Protein AF-A0A969X8Q9-F1 (afdb_monomer)

Secondary structure (DSSP, 8-state):
-HHHHHHHHHTTPPPPPPEEEE-HHHHHHHHHHHHHHH-SS--HHHHHHHHHHHHHHHHHHHHHTT--SEEEE-S-SSTHHHHTTTT-SB-----HHHHHHHHT--S-----TTSPPPHHHHHHHHTSHHHHHHHSTTSS-GGGGGGSHHHHHHHHIIIIIIIHHHHT---

Mean predicted aligned error: 3.23 Å

Radius of gyration: 17.65 Å; Cα contacts (8 Å, |Δi|>4): 195; chains: 1; bounding box: 44×39×43 Å

Structure (mmCIF, N/CA/C/O backbone):
data_AF-A0A969X8Q9-F1
#
_entry.id   AF-A0A969X8Q9-F1
#
loop_
_atom_site.group_PDB
_atom_site.id
_atom_site.type_symbol
_atom_site.label_atom_id
_atom_site.label_alt_id
_atom_site.label_comp_id
_atom_site.label_asym_id
_atom_site.label_entity_id
_atom_site.label_seq_id
_atom_site.pdbx_PDB_ins_code
_atom_site.Cartn_x
_atom_site.Cartn_y
_atom_site.Cartn_z
_atom_site.occupancy
_atom_site.B_iso_or_equiv
_atom_site.auth_seq_id
_atom_site.auth_comp_id
_atom_site.auth_asym_id
_atom_site.auth_atom_id
_atom_site.pdbx_PDB_model_num
ATOM 1 N N . LEU A 1 1 ? -9.694 -3.006 11.880 1.00 91.44 1 LEU A N 1
ATOM 2 C CA . LEU A 1 1 ? -10.554 -1.800 11.960 1.00 91.44 1 LEU A CA 1
ATOM 3 C C . LEU A 1 1 ? -12.035 -2.151 12.074 1.00 91.44 1 LEU A C 1
ATOM 5 O O . LEU A 1 1 ? -12.623 -1.758 13.071 1.00 91.44 1 LEU A O 1
ATOM 9 N N . GLN A 1 2 ? -12.601 -2.944 11.155 1.00 94.88 2 GLN A N 1
ATOM 10 C CA . GLN A 1 2 ? -14.027 -3.323 11.160 1.00 94.88 2 GLN A CA 1
ATOM 11 C C . GLN A 1 2 ? -14.535 -3.850 12.517 1.00 94.88 2 GLN A C 1
ATOM 13 O O . GLN A 1 2 ? -15.438 -3.265 13.103 1.00 94.88 2 GLN A O 1
ATOM 18 N N . ARG A 1 3 ? -13.843 -4.833 13.114 1.00 95.44 3 ARG A N 1
ATOM 19 C CA . ARG A 1 3 ? -14.163 -5.332 14.471 1.00 95.44 3 ARG A CA 1
ATOM 20 C C . ARG A 1 3 ? -14.220 -4.232 15.543 1.0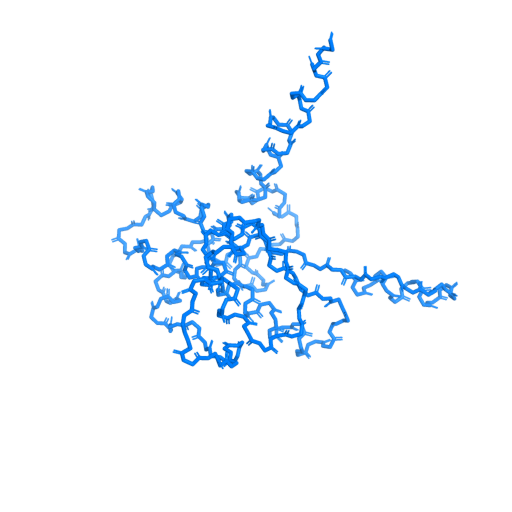0 95.44 3 ARG A C 1
ATOM 22 O O . ARG A 1 3 ? -14.980 -4.314 16.501 1.00 95.44 3 ARG A O 1
ATOM 29 N N . GLY A 1 4 ? -13.378 -3.207 15.410 1.00 96.12 4 GLY A N 1
ATOM 30 C CA . GLY A 1 4 ? -13.357 -2.061 16.320 1.00 96.12 4 GLY A CA 1
ATOM 31 C C . GLY A 1 4 ? -14.575 -1.153 16.144 1.00 96.12 4 GLY A C 1
ATOM 32 O O . GLY A 1 4 ? -15.128 -0.695 17.140 1.00 96.12 4 GLY A O 1
ATOM 33 N N . ILE A 1 5 ? -15.010 -0.946 14.897 1.00 96.75 5 ILE A N 1
ATOM 34 C CA . ILE A 1 5 ? -16.230 -0.203 14.544 1.00 96.75 5 ILE A CA 1
ATOM 35 C C . ILE A 1 5 ? -17.461 -0.920 15.111 1.00 96.75 5 ILE A C 1
ATOM 37 O O . ILE A 1 5 ? -18.276 -0.302 15.794 1.00 96.75 5 ILE A O 1
ATOM 41 N N . GLU A 1 6 ? -17.564 -2.229 14.892 1.00 97.31 6 GLU A N 1
ATOM 42 C CA . GLU A 1 6 ? -18.662 -3.064 15.395 1.00 97.31 6 GLU A CA 1
ATOM 43 C C . GLU A 1 6 ? -18.737 -3.043 16.921 1.00 97.31 6 GLU A C 1
ATOM 45 O O . GLU A 1 6 ? -19.806 -2.819 17.488 1.00 97.31 6 GLU A O 1
ATOM 50 N N . ARG A 1 7 ? -17.590 -3.182 17.597 1.00 97.81 7 ARG A N 1
ATOM 51 C CA . ARG A 1 7 ? -17.513 -3.090 19.059 1.00 97.81 7 ARG A CA 1
ATOM 52 C C . ARG A 1 7 ? -17.955 -1.722 19.580 1.00 97.81 7 ARG A C 1
ATOM 54 O O . ARG A 1 7 ? -18.646 -1.665 20.592 1.00 97.81 7 ARG A O 1
ATOM 61 N N . ALA A 1 8 ? -17.575 -0.631 18.912 1.00 97.88 8 ALA A N 1
ATOM 62 C CA . ALA A 1 8 ? -18.016 0.709 19.298 1.00 97.88 8 ALA A CA 1
ATOM 63 C C . ALA A 1 8 ? -19.544 0.846 19.182 1.00 97.88 8 ALA A C 1
ATOM 65 O O . ALA A 1 8 ? -20.187 1.273 20.139 1.00 97.88 8 ALA A O 1
ATOM 66 N N . ARG A 1 9 ? -20.139 0.385 18.072 1.00 97.31 9 ARG A N 1
ATOM 67 C CA . ARG A 1 9 ? -21.601 0.392 17.886 1.00 97.31 9 ARG A CA 1
ATOM 68 C C . ARG A 1 9 ? -22.334 -0.443 18.924 1.00 97.31 9 ARG A C 1
ATOM 70 O O . ARG A 1 9 ? -23.326 0.023 19.472 1.00 97.31 9 ARG A O 1
ATOM 77 N N . ALA A 1 10 ? -21.834 -1.644 19.213 1.00 98.25 10 ALA A N 1
ATOM 78 C CA . ALA A 1 10 ? -22.412 -2.520 20.228 1.00 98.25 10 ALA A CA 1
ATOM 79 C C . ALA A 1 10 ? -22.415 -1.871 21.624 1.00 98.25 10 ALA A C 1
ATOM 81 O O . ALA A 1 10 ? -23.309 -2.128 22.423 1.00 98.25 10 ALA A O 1
ATOM 82 N N . ALA A 1 11 ? -21.451 -0.989 21.898 1.00 98.19 11 ALA A N 1
ATOM 83 C CA . ALA A 1 11 ? -21.373 -0.206 23.128 1.00 98.19 11 ALA A CA 1
ATOM 84 C C . ALA A 1 11 ? -22.159 1.125 23.080 1.00 98.19 11 ALA A C 1
ATOM 86 O O . ALA A 1 11 ? -22.032 1.933 23.996 1.00 98.19 11 ALA A O 1
ATOM 87 N N . GLY A 1 12 ? -22.930 1.400 22.019 1.00 98.19 12 GLY A N 1
ATOM 88 C CA . GLY A 1 12 ? -23.644 2.673 21.842 1.00 98.19 12 GLY A CA 1
ATOM 89 C C . GLY A 1 12 ? -22.731 3.873 21.552 1.00 98.19 12 GLY A C 1
ATOM 90 O O . GLY A 1 12 ? -23.170 5.020 21.621 1.00 98.19 12 GLY A O 1
ATOM 91 N N . ILE A 1 13 ? -21.461 3.630 21.222 1.00 98.12 13 ILE A N 1
ATOM 92 C CA . ILE A 1 13 ? -20.471 4.661 20.910 1.00 98.12 13 ILE A CA 1
ATOM 93 C C . ILE A 1 13 ? -20.442 4.870 19.395 1.00 98.12 13 ILE A C 1
ATOM 95 O O . ILE A 1 13 ? -20.278 3.921 18.625 1.00 98.12 13 ILE A O 1
ATOM 99 N N . LYS A 1 14 ? -20.548 6.128 18.949 1.00 97.25 14 LYS A N 1
ATOM 100 C CA . LYS A 1 14 ? -20.353 6.479 17.537 1.00 97.25 14 LYS A CA 1
ATOM 101 C C . LYS A 1 14 ? -18.912 6.134 17.123 1.00 97.25 14 LYS A C 1
ATOM 103 O O . LYS A 1 14 ? -17.984 6.700 17.704 1.00 97.25 14 LYS A O 1
ATOM 108 N N . PRO A 1 15 ? -18.694 5.255 16.127 1.00 96.75 15 PRO A N 1
ATOM 109 C CA . PRO A 1 15 ? -17.348 4.942 15.662 1.00 96.75 15 PRO A CA 1
ATOM 110 C C . PRO A 1 15 ? -16.635 6.184 15.115 1.00 96.75 15 PRO A C 1
ATOM 112 O O . PRO A 1 15 ? -17.245 7.010 14.432 1.00 96.75 15 PRO A O 1
ATOM 115 N N . GLY A 1 16 ? -15.339 6.301 15.405 1.00 95.00 16 GLY A N 1
ATOM 116 C CA . GLY A 1 16 ? -14.475 7.305 14.786 1.00 95.00 16 GLY A CA 1
ATOM 117 C C . GLY A 1 16 ? -14.139 6.965 13.331 1.00 95.00 16 GLY A C 1
ATOM 118 O O . GLY A 1 16 ? -14.416 5.862 12.856 1.00 95.00 16 GLY A O 1
ATOM 119 N N . LEU A 1 17 ? -13.500 7.909 12.633 1.00 95.50 17 LEU A N 1
ATOM 120 C CA . LEU A 1 17 ? -12.965 7.672 11.293 1.00 95.50 17 LEU A CA 1
ATOM 121 C C . LEU A 1 17 ? -11.920 6.548 11.344 1.00 95.50 17 LEU A C 1
ATOM 123 O O . LEU A 1 17 ? -10.915 6.653 12.045 1.00 95.50 17 LEU A O 1
ATOM 127 N N . ALA A 1 18 ? -12.157 5.480 10.587 1.00 96.31 18 ALA A N 1
ATOM 128 C CA . ALA A 1 18 ? -11.234 4.363 10.469 1.00 96.31 18 ALA A CA 1
ATOM 129 C C . ALA A 1 18 ? -10.453 4.470 9.157 1.00 96.31 18 ALA A C 1
ATOM 131 O O . ALA A 1 18 ? -11.051 4.465 8.081 1.00 96.31 18 ALA A O 1
ATOM 132 N N . VAL A 1 19 ? -9.125 4.533 9.258 1.00 97.25 19 VAL A N 1
ATOM 133 C CA . VAL A 1 19 ? -8.220 4.610 8.105 1.00 97.25 19 VAL A CA 1
ATOM 134 C C . VAL A 1 19 ? -7.186 3.494 8.198 1.00 97.25 19 VAL A C 1
ATOM 136 O O . VAL A 1 19 ? -6.514 3.358 9.219 1.00 97.25 19 VAL A O 1
ATOM 139 N N . SER A 1 20 ? -7.068 2.690 7.143 1.00 96.56 20 SER A N 1
ATOM 140 C CA . SER A 1 20 ? -6.012 1.691 6.979 1.00 96.56 20 SER A CA 1
ATOM 141 C C . SER A 1 20 ? -4.964 2.231 6.015 1.00 96.56 20 SER A C 1
ATOM 143 O O . SER A 1 20 ? -5.271 2.511 4.858 1.00 96.56 20 SER A O 1
ATOM 145 N N . VAL A 1 21 ? -3.735 2.402 6.492 1.00 96.62 21 VAL A N 1
ATOM 146 C CA . VAL A 1 21 ? -2.664 3.047 5.723 1.00 96.62 21 VAL A CA 1
ATOM 147 C C . VAL A 1 21 ? -1.781 1.995 5.071 1.00 96.62 21 VAL A C 1
ATOM 149 O O . VAL A 1 21 ? -1.291 1.104 5.761 1.00 96.62 21 VAL A O 1
ATOM 152 N N . LEU A 1 22 ? -1.528 2.134 3.769 1.00 96.94 22 LEU A N 1
ATOM 153 C CA . LEU A 1 22 ? -0.527 1.347 3.052 1.00 96.94 22 LEU A CA 1
ATOM 154 C C . LEU A 1 22 ? 0.558 2.296 2.542 1.00 96.94 22 LEU A C 1
ATOM 156 O O . LEU A 1 22 ? 0.295 3.226 1.778 1.00 96.94 22 LEU A O 1
ATOM 160 N N . MET A 1 23 ? 1.794 2.088 2.996 1.00 96.56 23 MET A 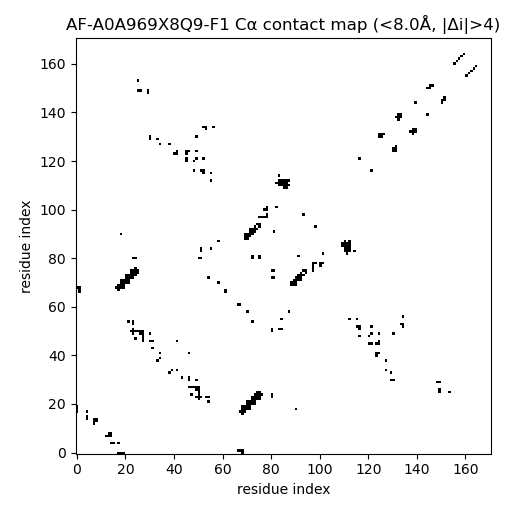N 1
ATOM 161 C CA . MET A 1 23 ? 2.934 2.919 2.607 1.00 96.56 23 MET A CA 1
ATOM 162 C C . MET A 1 23 ? 3.492 2.469 1.252 1.00 96.56 23 MET A C 1
ATOM 164 O O . MET A 1 23 ? 4.550 1.847 1.197 1.00 96.56 23 MET A O 1
ATOM 168 N N . VAL A 1 24 ? 2.759 2.772 0.176 1.00 98.06 24 VAL A N 1
ATOM 169 C CA . VAL A 1 24 ? 2.993 2.268 -1.192 1.00 98.06 24 VAL A CA 1
ATOM 170 C C . VAL A 1 24 ? 4.446 2.429 -1.635 1.00 98.06 24 VAL A C 1
ATOM 172 O O . VAL A 1 24 ? 5.096 1.446 -1.956 1.00 98.06 24 VAL A O 1
ATOM 175 N N . GLY A 1 25 ? 5.009 3.632 -1.526 1.00 97.50 25 GLY A N 1
ATOM 176 C CA . GLY A 1 25 ? 6.376 3.879 -1.985 1.00 97.50 25 GLY A CA 1
ATOM 177 C C . GLY A 1 25 ? 7.458 3.328 -1.052 1.00 97.50 25 GLY A C 1
ATOM 178 O O . GLY A 1 25 ? 8.599 3.179 -1.468 1.00 97.50 25 GLY A O 1
ATOM 179 N N . ARG A 1 26 ? 7.136 3.016 0.213 1.00 96.31 26 ARG A N 1
ATOM 180 C CA . ARG A 1 26 ? 8.079 2.301 1.095 1.00 96.31 26 ARG A CA 1
ATOM 181 C C . ARG A 1 26 ? 8.100 0.806 0.805 1.00 96.31 26 ARG A C 1
ATOM 183 O O . ARG A 1 26 ? 9.143 0.187 0.987 1.00 96.31 26 ARG A O 1
ATOM 190 N N . LEU A 1 27 ? 6.970 0.250 0.367 1.00 98.00 27 LEU A N 1
ATOM 191 C CA . LEU A 1 27 ? 6.929 -1.119 -0.125 1.00 98.00 27 LEU A CA 1
ATOM 192 C C . LEU A 1 27 ? 7.790 -1.247 -1.388 1.00 98.00 27 LEU A C 1
ATOM 194 O O . LEU A 1 27 ? 8.614 -2.153 -1.436 1.00 98.00 27 LEU A O 1
ATOM 198 N N . ASP A 1 28 ? 7.689 -0.301 -2.329 1.00 98.25 28 ASP A N 1
ATOM 199 C CA . ASP A 1 28 ? 8.573 -0.250 -3.505 1.00 98.25 28 ASP A CA 1
ATOM 200 C C . ASP A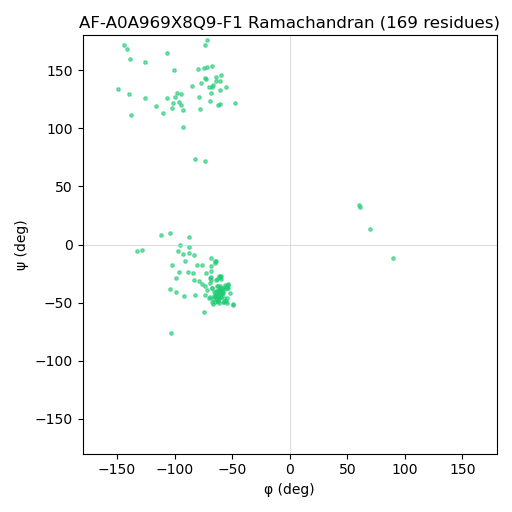 1 28 ? 10.051 -0.234 -3.093 1.00 98.25 28 ASP A C 1
ATOM 202 O O . ASP A 1 28 ? 10.831 -1.052 -3.564 1.00 98.25 28 ASP A O 1
ATOM 206 N N . ASP A 1 29 ? 10.444 0.650 -2.167 1.00 97.31 29 ASP A N 1
ATOM 207 C CA . ASP A 1 29 ? 11.835 0.731 -1.696 1.00 97.31 29 ASP A CA 1
ATOM 208 C C . ASP A 1 29 ? 12.320 -0.574 -1.053 1.00 97.31 29 ASP A C 1
ATOM 210 O O . ASP A 1 29 ? 13.476 -0.956 -1.212 1.00 97.31 29 ASP A O 1
ATOM 214 N N . TYR A 1 30 ? 11.455 -1.263 -0.307 1.00 97.19 30 TYR A N 1
ATOM 215 C CA . TYR A 1 30 ? 11.793 -2.561 0.268 1.00 97.19 30 TYR A CA 1
ATOM 216 C C . TYR A 1 30 ? 11.978 -3.634 -0.791 1.00 97.19 30 TYR A C 1
ATOM 218 O O . TYR A 1 30 ? 12.973 -4.352 -0.759 1.00 97.19 30 TYR A O 1
ATOM 226 N N . LEU A 1 31 ? 11.059 -3.717 -1.743 1.00 98.00 31 LEU A N 1
ATOM 227 C CA . LEU A 1 31 ? 11.149 -4.701 -2.808 1.00 98.00 31 LEU A CA 1
ATOM 228 C C . LEU A 1 31 ? 12.313 -4.403 -3.754 1.00 98.00 31 LEU A C 1
ATOM 230 O O . LEU A 1 31 ? 12.925 -5.344 -4.240 1.00 98.00 31 LEU A O 1
ATOM 234 N N . ARG A 1 32 ? 12.689 -3.135 -3.949 1.00 97.62 32 ARG A N 1
ATOM 235 C CA . ARG A 1 32 ? 13.898 -2.759 -4.692 1.00 97.62 32 ARG A CA 1
ATOM 236 C C . ARG A 1 32 ? 15.149 -3.390 -4.084 1.00 97.62 32 ARG A C 1
ATOM 238 O O . ARG A 1 32 ? 15.912 -4.026 -4.802 1.00 97.62 32 ARG A O 1
ATOM 245 N N . ASP A 1 33 ? 15.312 -3.248 -2.770 1.00 96.25 33 ASP A N 1
ATOM 246 C CA . ASP A 1 33 ? 16.463 -3.798 -2.046 1.00 96.25 33 ASP A CA 1
ATOM 247 C C . ASP A 1 33 ? 16.436 -5.337 -2.039 1.00 96.25 33 ASP A C 1
ATOM 249 O O . ASP A 1 33 ? 17.463 -5.989 -2.181 1.00 96.25 33 ASP A O 1
ATOM 253 N N . VAL A 1 34 ? 15.252 -5.949 -1.929 1.00 96.25 34 VAL A N 1
ATOM 254 C CA . VAL A 1 34 ? 15.122 -7.413 -2.038 1.00 96.25 34 VAL A CA 1
ATOM 255 C C . VAL A 1 34 ? 15.485 -7.887 -3.447 1.00 96.25 34 VAL A C 1
ATOM 257 O O . VAL A 1 34 ? 16.196 -8.879 -3.598 1.00 96.25 34 VAL A O 1
ATOM 260 N N . ALA A 1 35 ? 15.006 -7.199 -4.484 1.00 96.12 35 ALA A N 1
ATOM 261 C CA . ALA A 1 35 ? 15.249 -7.569 -5.872 1.00 96.12 35 ALA A CA 1
ATOM 262 C C . ALA A 1 35 ? 16.735 -7.472 -6.231 1.00 96.12 35 ALA A C 1
ATOM 264 O O . ALA A 1 35 ? 17.233 -8.385 -6.882 1.00 96.12 35 ALA A O 1
ATOM 265 N N . SER A 1 36 ? 17.453 -6.444 -5.755 1.00 94.19 36 SER A N 1
ATOM 266 C CA . SER A 1 36 ? 18.892 -6.303 -6.026 1.00 94.19 36 SER A CA 1
ATOM 267 C C . SER A 1 36 ? 19.730 -7.475 -5.518 1.00 94.19 36 SER A C 1
ATOM 269 O O . SER A 1 36 ? 20.784 -7.750 -6.085 1.00 94.19 36 SER A O 1
ATOM 271 N N . ASP A 1 37 ? 19.256 -8.166 -4.480 1.00 89.94 37 ASP A N 1
ATOM 272 C CA . ASP A 1 37 ? 19.957 -9.298 -3.874 1.00 89.94 37 ASP A CA 1
ATOM 273 C C . ASP A 1 37 ? 19.481 -10.658 -4.408 1.00 89.94 37 ASP A C 1
ATOM 275 O O . ASP A 1 37 ? 20.200 -11.652 -4.296 1.00 89.94 37 ASP A O 1
ATOM 279 N N . THR A 1 38 ? 18.251 -10.740 -4.932 1.00 87.62 38 THR A N 1
ATOM 280 C CA . THR A 1 38 ? 17.557 -12.029 -5.120 1.00 87.62 38 THR A CA 1
ATOM 281 C C . THR A 1 38 ? 16.910 -12.243 -6.486 1.00 87.62 38 THR A C 1
ATOM 283 O O . THR A 1 38 ? 16.405 -13.339 -6.730 1.00 87.62 38 THR A O 1
ATOM 286 N N . SER A 1 39 ? 16.904 -11.249 -7.382 1.00 86.31 39 SER A N 1
ATOM 287 C CA . SER A 1 39 ? 16.203 -11.351 -8.667 1.00 86.31 39 SER A CA 1
ATOM 288 C C . SER A 1 39 ? 16.984 -10.755 -9.835 1.00 86.31 39 SER A C 1
ATOM 290 O O . SER A 1 39 ? 17.362 -9.590 -9.815 1.00 86.31 39 SER A O 1
ATOM 292 N N . ASP A 1 40 ? 17.108 -11.537 -10.911 1.00 88.88 40 ASP A N 1
ATOM 293 C CA . ASP A 1 40 ? 17.634 -11.082 -12.208 1.00 88.88 40 ASP A CA 1
ATOM 294 C C . ASP A 1 40 ? 16.518 -10.700 -13.206 1.00 88.88 40 ASP A C 1
ATOM 296 O O . ASP A 1 40 ? 16.787 -10.247 -14.321 1.00 88.88 40 ASP A O 1
ATOM 300 N N . ILE A 1 41 ? 15.249 -10.924 -12.841 1.00 92.69 41 ILE A N 1
ATOM 301 C CA . ILE A 1 41 ? 14.093 -10.789 -13.747 1.00 92.69 41 ILE A CA 1
ATOM 302 C C . ILE A 1 41 ? 13.315 -9.501 -13.470 1.00 92.69 41 ILE A C 1
ATOM 304 O O . ILE A 1 41 ? 12.836 -8.858 -14.407 1.00 92.69 41 ILE A O 1
ATOM 308 N N . VAL A 1 42 ? 13.176 -9.133 -12.195 1.00 96.06 42 VAL A N 1
ATOM 309 C CA . VAL A 1 42 ? 12.391 -7.971 -11.771 1.00 96.06 42 VAL A CA 1
ATOM 310 C C . VAL A 1 42 ? 13.192 -6.697 -11.998 1.00 96.06 42 VAL A C 1
ATOM 312 O O . VAL A 1 42 ? 14.324 -6.565 -11.537 1.00 96.06 42 VAL A O 1
ATOM 315 N N . ARG A 1 43 ? 12.597 -5.742 -12.713 1.00 96.38 43 ARG A N 1
ATOM 316 C CA . ARG A 1 43 ? 13.231 -4.464 -13.055 1.00 96.38 43 ARG A CA 1
ATOM 317 C C . ARG A 1 43 ? 12.639 -3.329 -12.238 1.00 96.38 43 ARG A C 1
ATOM 319 O O . ARG A 1 43 ? 11.536 -3.426 -11.713 1.00 96.38 43 ARG A O 1
ATOM 326 N N . GLU A 1 44 ? 13.327 -2.193 -12.231 1.00 96.94 44 GLU A N 1
ATOM 327 C CA . GLU A 1 44 ? 12.825 -0.976 -11.584 1.00 96.94 44 GLU A CA 1
ATOM 328 C C . GLU A 1 44 ? 11.428 -0.570 -12.086 1.00 96.94 44 GLU A C 1
ATOM 330 O O . GLU A 1 44 ? 10.582 -0.164 -11.295 1.00 96.94 44 GLU A O 1
ATOM 335 N N . SER A 1 45 ? 11.154 -0.745 -13.384 1.00 97.38 45 SER A N 1
ATOM 336 C CA . SER A 1 45 ? 9.834 -0.489 -13.977 1.00 97.38 45 SER A CA 1
ATOM 337 C C . SER A 1 45 ? 8.722 -1.367 -13.401 1.00 97.38 45 SER A C 1
ATOM 339 O O . SER A 1 45 ? 7.570 -0.954 -13.417 1.00 97.38 45 SER A O 1
ATOM 341 N N . ASP A 1 46 ? 9.058 -2.558 -12.900 1.00 98.12 46 ASP A N 1
ATOM 342 C CA . ASP A 1 46 ? 8.113 -3.440 -12.217 1.00 98.12 46 ASP A CA 1
ATOM 343 C C . ASP A 1 46 ? 7.959 -3.017 -10.747 1.00 98.12 46 ASP A C 1
ATOM 345 O O . ASP A 1 46 ? 6.847 -2.927 -10.228 1.00 98.12 46 ASP A O 1
ATOM 349 N N . ILE A 1 47 ? 9.075 -2.700 -10.078 1.00 98.25 47 ILE A N 1
ATOM 350 C CA . ILE A 1 47 ? 9.109 -2.321 -8.658 1.00 98.25 47 ILE A CA 1
ATOM 351 C C . ILE A 1 47 ? 8.252 -1.088 -8.369 1.00 98.25 47 ILE A C 1
ATOM 353 O O . ILE A 1 47 ? 7.505 -1.099 -7.393 1.00 98.25 47 ILE A O 1
ATOM 357 N N . ILE A 1 48 ? 8.293 -0.055 -9.217 1.00 98.00 48 ILE A N 1
ATOM 358 C CA . ILE A 1 48 ? 7.473 1.156 -9.022 1.00 98.00 48 ILE A CA 1
ATOM 359 C C . ILE A 1 48 ? 5.959 0.888 -9.109 1.00 98.00 48 ILE A C 1
ATOM 361 O O . ILE A 1 48 ? 5.148 1.731 -8.724 1.00 98.00 48 ILE A O 1
ATOM 365 N N . CYS A 1 49 ? 5.551 -0.278 -9.616 1.00 98.50 49 CYS A N 1
ATOM 366 C CA . CYS A 1 49 ? 4.156 -0.695 -9.657 1.00 98.50 49 CYS A CA 1
ATOM 367 C C . CYS A 1 49 ? 3.737 -1.494 -8.415 1.00 98.50 49 CYS A C 1
ATOM 369 O O . CYS A 1 49 ? 2.537 -1.654 -8.192 1.00 98.50 49 CYS A O 1
ATOM 371 N N . ALA A 1 50 ? 4.671 -1.984 -7.595 1.00 98.50 50 ALA A N 1
ATOM 372 C CA . ALA A 1 50 ? 4.390 -2.968 -6.551 1.00 98.50 50 ALA A CA 1
ATOM 373 C C . ALA A 1 50 ? 3.462 -2.431 -5.448 1.00 98.50 50 ALA A C 1
ATOM 375 O O . ALA A 1 50 ? 2.437 -3.044 -5.134 1.00 98.50 50 ALA A O 1
ATOM 376 N N . GLY A 1 51 ? 3.759 -1.255 -4.893 1.00 98.44 51 GLY A N 1
ATOM 377 C CA . GLY A 1 51 ? 2.913 -0.587 -3.908 1.00 98.44 51 GLY A CA 1
ATOM 378 C C . GLY A 1 51 ? 1.527 -0.253 -4.454 1.00 98.44 51 GLY A C 1
ATOM 379 O O . GLY A 1 51 ? 0.518 -0.471 -3.778 1.00 98.44 51 GLY A O 1
ATOM 380 N N . THR A 1 52 ? 1.465 0.225 -5.699 1.00 98.50 52 THR A N 1
ATOM 381 C CA . THR A 1 52 ? 0.202 0.516 -6.394 1.00 98.50 52 THR A CA 1
ATOM 382 C C . THR A 1 52 ? -0.619 -0.759 -6.617 1.00 98.50 52 THR A C 1
ATOM 384 O O . THR A 1 52 ? -1.825 -0.762 -6.377 1.00 98.50 52 THR A O 1
ATOM 387 N N . ALA A 1 53 ? 0.016 -1.869 -6.995 1.00 98.69 53 ALA A N 1
ATOM 388 C CA . ALA A 1 53 ? -0.641 -3.163 -7.152 1.00 98.69 53 ALA A CA 1
ATOM 389 C C . ALA A 1 53 ? -1.236 -3.661 -5.828 1.00 98.69 53 ALA A C 1
ATOM 391 O O . ALA A 1 53 ? -2.415 -4.021 -5.775 1.00 98.69 53 ALA A O 1
ATOM 392 N N . ALA A 1 54 ? -0.452 -3.626 -4.745 1.00 98.50 54 ALA A N 1
ATOM 393 C CA . ALA A 1 54 ? -0.891 -4.067 -3.423 1.00 98.50 54 ALA A CA 1
ATOM 394 C C . ALA A 1 54 ? -2.091 -3.258 -2.907 1.00 98.50 54 ALA A C 1
ATOM 396 O O . ALA A 1 54 ? -3.047 -3.826 -2.367 1.00 98.50 54 ALA A O 1
ATOM 397 N N . ILE A 1 55 ? -2.092 -1.935 -3.104 1.00 98.56 55 ILE A N 1
ATOM 398 C CA . ILE A 1 55 ? -3.203 -1.101 -2.639 1.00 98.56 55 ILE A CA 1
ATOM 399 C C . ILE A 1 55 ? -4.446 -1.205 -3.531 1.00 98.56 55 ILE A C 1
ATOM 401 O O . ILE A 1 55 ? -5.551 -1.200 -2.991 1.00 98.56 55 ILE A O 1
ATOM 405 N N . LYS A 1 56 ? -4.303 -1.382 -4.854 1.00 98.62 56 LYS A N 1
ATOM 406 C CA . LYS A 1 56 ? -5.437 -1.674 -5.752 1.00 98.62 56 LYS A CA 1
ATOM 407 C C . LYS A 1 56 ? -6.109 -2.997 -5.387 1.00 98.62 56 LYS A C 1
ATOM 409 O O . LYS A 1 56 ? -7.328 -3.047 -5.234 1.00 98.62 56 LYS A O 1
ATOM 414 N N . ARG A 1 57 ? -5.318 -4.045 -5.138 1.00 98.06 57 ARG A N 1
ATOM 415 C CA . ARG A 1 57 ? -5.834 -5.337 -4.661 1.00 98.06 57 ARG A CA 1
ATOM 416 C C . ARG A 1 57 ? -6.516 -5.211 -3.299 1.00 98.06 57 ARG A C 1
ATOM 418 O O . ARG A 1 57 ? -7.616 -5.721 -3.104 1.00 98.06 57 ARG A O 1
ATOM 425 N N . SER A 1 58 ? -5.910 -4.465 -2.374 1.00 97.62 58 SER A N 1
ATOM 426 C CA . SER A 1 58 ? -6.528 -4.155 -1.077 1.00 97.62 58 SER A CA 1
ATOM 427 C C . SER A 1 58 ? -7.861 -3.421 -1.238 1.00 97.62 58 SER A C 1
ATOM 429 O O . SER A 1 58 ? -8.812 -3.728 -0.524 1.00 97.62 58 SER A O 1
ATOM 431 N N . TYR A 1 59 ? -7.950 -2.475 -2.175 1.00 98.00 59 TYR A N 1
ATOM 432 C CA . TYR A 1 59 ? -9.175 -1.729 -2.455 1.00 98.00 59 TYR A CA 1
ATOM 433 C C . TYR A 1 59 ? -10.305 -2.642 -2.927 1.00 98.00 59 TYR A C 1
ATOM 435 O O . TYR A 1 59 ? -11.384 -2.597 -2.341 1.00 98.00 59 TYR A O 1
ATOM 443 N N . GLN A 1 60 ? -10.042 -3.528 -3.890 1.00 97.38 60 GLN A N 1
ATOM 444 C CA . GLN A 1 60 ? -11.021 -4.524 -4.344 1.00 97.38 60 GLN A CA 1
ATOM 445 C C . GLN A 1 60 ? -11.529 -5.380 -3.176 1.00 97.38 60 GLN A C 1
ATOM 447 O O . GLN A 1 60 ? -12.731 -5.454 -2.938 1.00 97.38 60 GLN A O 1
ATOM 452 N N . ILE A 1 61 ? -10.623 -5.905 -2.345 1.00 96.94 61 ILE A N 1
ATOM 453 C CA . ILE A 1 61 ? -10.990 -6.706 -1.166 1.00 96.94 61 ILE A CA 1
ATOM 454 C C . ILE A 1 61 ? -11.848 -5.909 -0.174 1.00 96.94 61 ILE A C 1
ATOM 456 O O . ILE A 1 61 ? -12.767 -6.461 0.435 1.00 96.94 61 ILE A O 1
ATOM 460 N N . PHE A 1 62 ? -11.545 -4.626 0.036 1.00 96.88 62 PHE A N 1
ATOM 461 C CA . PHE A 1 62 ? -12.322 -3.768 0.932 1.00 96.88 62 PHE A CA 1
ATOM 462 C C . PHE A 1 62 ? -13.741 -3.551 0.409 1.00 96.88 62 PHE A C 1
ATOM 464 O O . PHE A 1 62 ? -14.681 -3.600 1.203 1.00 96.88 62 PHE A O 1
ATOM 471 N N . GLN A 1 63 ? -13.892 -3.358 -0.900 1.00 96.31 63 GLN A N 1
ATOM 472 C CA . GLN A 1 63 ? -15.191 -3.204 -1.547 1.00 96.31 63 GLN A CA 1
ATOM 473 C C . GLN A 1 63 ? -15.994 -4.511 -1.483 1.00 96.31 63 GLN A C 1
ATOM 475 O O . GLN A 1 63 ? -17.120 -4.500 -0.988 1.00 96.31 63 GLN A O 1
ATOM 480 N N . ASP A 1 64 ? -15.389 -5.640 -1.862 1.00 96.94 64 ASP A N 1
ATOM 481 C CA . ASP A 1 64 ? -16.034 -6.962 -1.869 1.00 96.94 64 ASP A CA 1
ATOM 482 C C . ASP A 1 64 ? -16.513 -7.386 -0.477 1.00 96.94 64 ASP A C 1
ATOM 484 O O . ASP A 1 64 ? -17.572 -7.994 -0.318 1.00 96.94 64 ASP A O 1
ATOM 488 N N . ARG A 1 65 ? -15.737 -7.053 0.561 1.00 96.44 65 ARG A N 1
ATOM 489 C CA . ARG A 1 65 ? -16.074 -7.370 1.957 1.00 96.44 65 ARG A CA 1
ATOM 490 C C . ARG A 1 65 ? -16.932 -6.305 2.637 1.00 96.44 65 ARG A C 1
ATOM 492 O O . ARG A 1 65 ? -17.273 -6.478 3.807 1.00 96.44 65 ARG A O 1
ATOM 499 N N . GLY A 1 66 ? -17.257 -5.209 1.950 1.00 96.12 66 GLY A N 1
ATOM 500 C CA . GLY A 1 66 ? -18.034 -4.103 2.510 1.00 96.12 66 GLY A CA 1
ATOM 501 C C . GLY A 1 66 ? -17.368 -3.443 3.721 1.00 96.12 66 GLY A C 1
ATOM 502 O O . GLY A 1 66 ? -18.054 -3.025 4.654 1.00 96.12 66 GLY A O 1
ATOM 503 N N . TYR A 1 67 ? -16.033 -3.378 3.751 1.00 96.56 67 TYR A N 1
ATOM 504 C CA . TYR A 1 67 ? -15.320 -2.747 4.856 1.00 96.56 67 TYR A CA 1
ATOM 505 C C . TYR A 1 67 ? -15.557 -1.238 4.879 1.00 96.56 67 TYR A C 1
ATOM 507 O O . TYR A 1 67 ? -15.459 -0.528 3.879 1.00 96.56 67 TYR A O 1
ATOM 515 N N . GLU A 1 68 ? -15.817 -0.722 6.076 1.00 95.69 68 GLU A N 1
ATOM 516 C CA . GLU A 1 68 ? -16.200 0.680 6.242 1.00 95.69 68 GLU A CA 1
ATOM 517 C C . GLU A 1 68 ? -15.002 1.623 6.307 1.00 95.69 68 GLU A C 1
ATOM 519 O O . GLU A 1 68 ? -15.124 2.814 6.006 1.00 95.69 68 GLU A O 1
ATOM 524 N N . ALA A 1 69 ? -13.848 1.088 6.710 1.00 96.44 69 ALA A N 1
ATOM 525 C CA . ALA A 1 69 ? -12.610 1.838 6.809 1.00 96.44 69 ALA A CA 1
ATOM 526 C C . ALA A 1 69 ? -12.157 2.340 5.434 1.00 96.44 69 ALA A C 1
ATOM 528 O O . ALA A 1 69 ? -12.211 1.614 4.444 1.00 96.44 69 ALA A O 1
ATOM 529 N N . TYR A 1 70 ? -11.641 3.564 5.398 1.00 97.31 70 TYR A N 1
ATOM 530 C CA . TYR A 1 70 ? -10.981 4.095 4.214 1.00 97.31 70 TYR A CA 1
ATOM 531 C C . TYR A 1 70 ? -9.578 3.510 4.105 1.00 97.31 70 TYR A C 1
ATOM 533 O O . TYR A 1 70 ? -8.857 3.420 5.101 1.00 97.31 70 TYR A O 1
ATOM 541 N N . LEU A 1 71 ? -9.164 3.148 2.897 1.00 98.00 71 LEU A N 1
ATOM 542 C CA . LEU A 1 71 ? -7.749 2.944 2.618 1.00 98.00 71 LEU A CA 1
ATOM 543 C C . LEU A 1 71 ? -7.068 4.296 2.387 1.00 98.00 71 LEU A C 1
ATOM 545 O O . LEU A 1 71 ? -7.697 5.248 1.918 1.00 98.00 71 LEU A O 1
ATOM 549 N N . MET A 1 72 ? -5.779 4.361 2.714 1.00 98.44 72 MET A N 1
ATOM 550 C CA . MET A 1 72 ? -4.951 5.540 2.494 1.00 98.44 72 MET A CA 1
ATOM 551 C C . MET A 1 72 ? -3.563 5.161 1.969 1.00 98.44 72 MET A C 1
ATOM 553 O O . MET A 1 72 ? -2.774 4.600 2.737 1.00 98.44 72 MET A O 1
ATOM 557 N N . PRO A 1 73 ? -3.223 5.475 0.701 1.00 98.00 73 PRO A N 1
ATOM 558 C CA . PRO A 1 73 ? -1.836 5.434 0.263 1.00 98.00 73 PRO A CA 1
ATOM 559 C C . PRO A 1 73 ? -1.045 6.518 0.994 1.00 98.00 73 PRO A C 1
ATOM 561 O O . PRO A 1 73 ? -1.503 7.653 1.158 1.00 98.00 73 PRO A O 1
ATOM 564 N N . ALA A 1 74 ? 0.156 6.163 1.430 1.00 97.00 74 ALA A N 1
ATOM 565 C CA . ALA A 1 74 ? 1.098 7.081 2.051 1.00 97.00 74 ALA A CA 1
ATOM 566 C C . ALA A 1 74 ? 2.530 6.781 1.600 1.00 97.00 74 ALA A C 1
ATOM 568 O O . ALA A 1 74 ? 2.819 5.742 1.009 1.00 97.00 74 ALA A O 1
ATOM 569 N N . GLY A 1 75 ? 3.454 7.694 1.901 1.00 95.81 75 GLY A N 1
ATOM 570 C CA . GLY A 1 75 ? 4.869 7.492 1.591 1.00 95.81 75 GLY A CA 1
ATOM 571 C C . GLY A 1 75 ? 5.146 7.324 0.095 1.00 95.81 75 GLY A C 1
ATOM 572 O O . GLY A 1 75 ? 6.064 6.587 -0.248 1.00 95.81 75 GLY A O 1
ATOM 573 N N . CYS A 1 76 ? 4.366 7.974 -0.773 1.00 97.75 76 CYS A N 1
ATOM 574 C CA . CYS A 1 76 ? 4.499 7.913 -2.229 1.00 97.75 76 CYS A CA 1
ATOM 575 C C . CYS A 1 76 ? 5.880 8.409 -2.706 1.00 97.75 76 CYS A C 1
ATOM 577 O O . CYS A 1 76 ? 6.453 9.326 -2.110 1.00 97.75 76 CYS A O 1
ATOM 579 N N . ARG A 1 77 ? 6.421 7.814 -3.779 1.00 97.44 77 ARG A N 1
ATOM 580 C CA . ARG A 1 77 ? 7.677 8.244 -4.430 1.00 97.44 77 ARG A CA 1
ATOM 581 C C . ARG A 1 77 ? 7.466 9.106 -5.677 1.00 97.44 77 ARG A C 1
ATOM 583 O O . ARG A 1 77 ? 8.283 9.991 -5.925 1.00 97.44 77 ARG A O 1
ATOM 590 N N . GLY A 1 78 ? 6.352 8.930 -6.383 1.00 96.62 78 GLY A N 1
ATOM 591 C CA . GLY A 1 78 ? 5.951 9.776 -7.507 1.00 96.62 78 GLY A CA 1
ATOM 592 C C . GLY A 1 78 ? 4.442 9.999 -7.582 1.00 96.62 78 GLY A C 1
ATOM 593 O O . GLY A 1 78 ? 3.671 9.373 -6.848 1.00 96.62 78 GLY A O 1
ATOM 594 N N . ALA A 1 79 ? 4.034 10.903 -8.478 1.00 97.06 79 ALA A N 1
ATOM 595 C CA . ALA A 1 79 ? 2.628 11.216 -8.743 1.00 97.06 79 ALA A CA 1
ATOM 596 C C . ALA A 1 79 ? 1.836 9.994 -9.237 1.00 97.06 79 ALA A C 1
ATOM 598 O O . ALA A 1 79 ? 0.650 9.878 -8.937 1.00 97.06 79 ALA A O 1
ATOM 599 N N . TYR A 1 80 ? 2.511 9.045 -9.899 1.00 95.88 80 TYR A N 1
ATOM 600 C CA . TYR A 1 80 ? 1.919 7.806 -10.408 1.00 95.88 80 TYR A CA 1
ATOM 601 C C . TYR A 1 80 ? 1.158 7.014 -9.333 1.00 95.88 80 TYR A C 1
ATOM 603 O O . TYR A 1 80 ? 0.081 6.508 -9.617 1.00 95.88 80 TYR A O 1
ATOM 611 N N . HIS A 1 81 ? 1.631 6.977 -8.079 1.00 97.88 81 HIS A N 1
ATOM 612 C CA . HIS A 1 81 ? 0.919 6.280 -6.998 1.00 97.88 81 HIS A CA 1
ATOM 613 C C . HIS A 1 81 ? -0.454 6.870 -6.690 1.00 97.88 81 HIS A C 1
ATOM 615 O O . HIS A 1 81 ? -1.316 6.159 -6.191 1.00 97.88 81 HIS A O 1
ATOM 621 N N . ILE A 1 82 ? -0.637 8.174 -6.906 1.00 97.75 82 ILE A N 1
ATOM 622 C CA . ILE A 1 82 ? -1.908 8.851 -6.648 1.00 97.75 82 ILE A CA 1
ATOM 623 C C . ILE A 1 82 ? -2.759 8.847 -7.916 1.00 97.75 82 ILE A C 1
ATOM 625 O O . ILE A 1 82 ? -3.942 8.527 -7.847 1.00 97.75 82 ILE A O 1
ATOM 629 N N . ALA A 1 83 ? -2.153 9.142 -9.069 1.00 96.69 83 ALA A N 1
ATOM 630 C CA . ALA A 1 83 ? -2.843 9.175 -10.354 1.00 96.69 83 ALA A CA 1
ATOM 631 C C . ALA A 1 83 ? -3.479 7.821 -10.707 1.00 96.69 83 ALA A C 1
ATOM 633 O O . ALA A 1 83 ? -4.639 7.778 -11.108 1.00 96.69 83 ALA A O 1
ATOM 634 N N . ASP A 1 84 ? -2.781 6.704 -10.475 1.00 97.31 84 ASP A N 1
ATOM 635 C CA . ASP A 1 84 ? -3.331 5.367 -10.737 1.00 97.31 84 ASP A CA 1
ATOM 636 C C . ASP A 1 84 ? -4.472 4.964 -9.793 1.00 97.31 84 ASP A C 1
ATOM 638 O O . ASP A 1 84 ? -5.150 3.971 -10.053 1.00 97.31 84 ASP A O 1
ATOM 642 N N . LEU A 1 85 ? -4.704 5.715 -8.715 1.00 98.12 85 LEU A N 1
ATOM 643 C CA . LEU A 1 85 ? -5.791 5.489 -7.759 1.00 98.12 85 LEU A CA 1
ATOM 644 C C . LEU A 1 85 ? -6.942 6.490 -7.932 1.00 98.12 85 LEU A C 1
ATOM 646 O O . LEU A 1 85 ? -7.841 6.549 -7.091 1.00 98.12 85 LEU A O 1
ATOM 650 N N . ALA A 1 86 ? -6.928 7.287 -9.005 1.00 97.50 86 ALA A N 1
ATOM 651 C CA . ALA A 1 86 ? -8.007 8.210 -9.326 1.00 97.50 86 ALA A CA 1
ATOM 652 C C . ALA A 1 86 ? -9.360 7.476 -9.415 1.00 97.50 86 ALA A C 1
ATOM 654 O O . ALA A 1 86 ? -9.457 6.396 -10.003 1.00 97.50 86 ALA A O 1
ATOM 655 N N . GLY A 1 87 ? -10.395 8.064 -8.807 1.00 96.69 87 GLY A N 1
ATOM 656 C CA . GLY A 1 87 ? -11.744 7.485 -8.703 1.00 96.69 87 GLY A CA 1
ATOM 657 C C . GLY A 1 87 ? -11.981 6.612 -7.461 1.00 96.69 87 GLY A C 1
ATOM 658 O O . GLY A 1 87 ? -13.123 6.292 -7.142 1.00 96.69 87 GLY A O 1
ATOM 659 N N . ALA A 1 88 ? -10.940 6.250 -6.705 1.00 97.31 88 ALA A N 1
ATOM 660 C CA . ALA A 1 88 ? -11.094 5.377 -5.543 1.00 97.31 88 ALA A CA 1
ATOM 661 C C . ALA A 1 88 ? -11.773 6.065 -4.342 1.00 97.31 88 ALA A C 1
ATOM 663 O O . ALA A 1 88 ? -11.459 7.207 -3.993 1.00 97.31 88 ALA A O 1
ATOM 664 N N . ARG A 1 89 ? -12.616 5.324 -3.605 1.00 96.19 89 ARG A N 1
ATOM 665 C CA . ARG A 1 89 ? -13.144 5.731 -2.287 1.00 96.19 89 ARG A CA 1
ATOM 666 C C . ARG A 1 89 ? -12.057 5.627 -1.207 1.00 96.19 89 ARG A C 1
ATOM 668 O O . ARG A 1 89 ? -12.078 4.733 -0.361 1.00 96.19 89 ARG A O 1
ATOM 675 N N . MET A 1 90 ? -11.082 6.531 -1.243 1.00 95.62 90 MET A N 1
ATOM 676 C CA . MET A 1 90 ? -9.881 6.504 -0.398 1.00 95.62 90 MET A CA 1
ATOM 677 C C . MET A 1 90 ? -9.519 7.906 0.103 1.00 95.62 90 MET A C 1
ATOM 679 O O . MET A 1 90 ? -9.939 8.913 -0.461 1.00 95.62 90 MET A O 1
ATOM 683 N N . ILE A 1 91 ? -8.733 7.973 1.176 1.00 97.44 91 ILE A N 1
ATOM 684 C CA . ILE A 1 91 ? -8.140 9.228 1.657 1.00 97.44 91 ILE A CA 1
ATOM 685 C C . ILE A 1 91 ? -6.699 9.258 1.167 1.00 97.44 91 ILE A C 1
ATOM 687 O O . ILE A 1 91 ? -5.961 8.320 1.430 1.00 97.44 91 ILE A O 1
ATOM 691 N N . MET A 1 92 ? -6.271 10.315 0.484 1.00 96.50 92 MET A N 1
ATOM 692 C CA . MET A 1 92 ? -4.903 10.403 -0.037 1.00 96.50 92 MET A CA 1
ATOM 693 C C . MET A 1 92 ? -4.007 11.187 0.927 1.00 96.50 92 MET A C 1
ATOM 695 O O . MET A 1 92 ? -4.283 12.350 1.220 1.00 96.50 92 MET A O 1
ATOM 699 N N . SER A 1 93 ? -2.913 10.578 1.398 1.00 96.31 93 SER A N 1
ATOM 700 C CA . SER A 1 93 ? -1.864 11.294 2.134 1.00 96.31 93 SER A CA 1
ATOM 701 C C . SER A 1 93 ? -0.784 11.761 1.161 1.00 96.31 93 SER A C 1
ATOM 703 O O . SER A 1 93 ? 0.049 10.974 0.707 1.00 96.31 93 SER A O 1
ATOM 705 N N . ILE A 1 94 ? -0.820 13.048 0.807 1.00 97.06 94 ILE A N 1
ATOM 706 C CA . ILE A 1 94 ? 0.024 13.629 -0.243 1.00 97.06 94 ILE A CA 1
ATOM 707 C C . ILE A 1 94 ? 1.061 14.560 0.390 1.00 97.06 94 ILE A C 1
ATOM 709 O O . ILE A 1 94 ? 0.729 15.609 0.936 1.00 97.06 94 ILE A O 1
ATOM 713 N N . ALA A 1 95 ? 2.337 14.181 0.306 1.00 97.25 95 ALA A N 1
ATOM 714 C CA . ALA A 1 95 ? 3.440 15.036 0.740 1.00 97.25 95 ALA A CA 1
ATOM 715 C C . ALA A 1 95 ? 3.641 16.220 -0.232 1.00 97.25 95 ALA A C 1
ATOM 717 O O . ALA A 1 95 ? 3.397 16.048 -1.429 1.00 97.25 95 ALA A O 1
ATOM 718 N N . PRO A 1 96 ? 4.177 17.377 0.215 1.00 97.94 96 PRO A N 1
ATOM 719 C CA . PRO A 1 96 ? 4.344 18.560 -0.637 1.00 97.94 96 PRO A CA 1
ATOM 720 C C . PRO A 1 96 ? 5.070 18.292 -1.962 1.00 97.94 96 PRO A C 1
ATOM 722 O O . PRO A 1 96 ? 4.617 18.739 -3.009 1.00 97.94 96 PRO A O 1
ATOM 725 N N . LYS A 1 97 ? 6.139 17.481 -1.946 1.00 97.75 97 LYS A N 1
ATOM 726 C CA . LYS A 1 97 ? 6.855 17.073 -3.168 1.00 97.75 97 LYS A CA 1
ATOM 727 C C . LYS A 1 97 ? 5.938 16.368 -4.175 1.00 97.75 97 LYS A C 1
ATOM 729 O O . LYS A 1 97 ? 6.036 16.615 -5.368 1.00 97.75 97 LYS A O 1
ATOM 734 N N . ILE A 1 98 ? 5.061 15.485 -3.702 1.00 98.19 98 ILE A N 1
ATOM 735 C CA . ILE A 1 98 ? 4.140 14.730 -4.560 1.00 98.19 98 ILE A CA 1
ATOM 736 C C . ILE A 1 98 ? 3.018 15.634 -5.070 1.00 98.19 98 ILE A C 1
ATOM 738 O O . ILE A 1 98 ? 2.616 15.496 -6.218 1.00 98.19 98 ILE A O 1
ATOM 742 N N . ALA A 1 99 ? 2.557 16.590 -4.258 1.00 98.00 99 ALA A N 1
ATOM 743 C CA . ALA A 1 99 ? 1.574 17.583 -4.685 1.00 98.00 99 ALA A CA 1
ATOM 744 C C . ALA A 1 99 ? 2.094 18.451 -5.843 1.00 98.00 99 ALA A C 1
ATOM 746 O O . ALA A 1 99 ? 1.346 18.705 -6.780 1.00 98.00 99 ALA A O 1
ATOM 747 N N . VAL A 1 100 ? 3.374 18.848 -5.814 1.00 98.25 100 VAL A N 1
ATOM 748 C CA . VAL A 1 100 ? 4.013 19.567 -6.933 1.00 98.25 100 VAL A CA 1
ATOM 749 C C . VAL A 1 100 ? 4.016 18.712 -8.201 1.00 98.25 100 VAL A C 1
ATOM 751 O O . VAL A 1 100 ? 3.526 19.166 -9.225 1.00 98.25 100 VAL A O 1
ATOM 754 N N . LEU A 1 101 ? 4.465 17.454 -8.117 1.00 97.62 101 LEU A N 1
ATOM 755 C CA . LEU A 1 101 ? 4.479 16.547 -9.275 1.00 97.62 101 LEU A CA 1
ATOM 756 C C . LEU A 1 101 ? 3.076 16.294 -9.848 1.00 97.62 101 LEU A C 1
ATOM 758 O O . LEU A 1 101 ? 2.922 16.151 -11.053 1.00 97.62 101 LEU A O 1
ATOM 762 N N . LEU A 1 102 ? 2.051 16.225 -8.993 1.00 96.81 102 LEU A N 1
ATOM 763 C CA . LEU A 1 102 ? 0.659 16.098 -9.431 1.00 96.81 102 LEU A CA 1
ATOM 764 C C . LEU A 1 102 ? 0.163 17.360 -10.143 1.00 96.81 102 LEU A C 1
ATOM 766 O O . LEU A 1 102 ? -0.581 17.249 -11.109 1.00 96.81 102 LEU A O 1
ATOM 770 N N . ALA A 1 103 ? 0.568 18.544 -9.680 1.00 96.88 103 ALA A N 1
ATOM 771 C CA . ALA A 1 103 ? 0.187 19.812 -10.298 1.00 96.88 103 ALA A CA 1
ATOM 772 C C . ALA A 1 103 ? 0.817 20.019 -11.688 1.00 96.88 103 ALA A C 1
ATOM 774 O O . ALA A 1 103 ? 0.279 20.780 -12.485 1.00 96.88 103 ALA A O 1
ATOM 775 N N . GLU A 1 104 ? 1.935 19.346 -11.972 1.00 96.88 104 GLU A N 1
ATOM 776 C CA . GLU A 1 104 ? 2.610 19.350 -13.277 1.00 96.88 104 GLU A CA 1
ATOM 777 C C . GLU A 1 104 ? 2.006 18.349 -14.275 1.00 96.88 104 GLU A C 1
ATOM 779 O O . GLU A 1 104 ? 2.375 18.361 -15.448 1.00 96.88 104 GLU A O 1
ATOM 784 N N . MET A 1 105 ? 1.098 17.467 -13.841 1.00 95.88 105 MET A N 1
ATOM 785 C CA . MET A 1 105 ? 0.469 16.507 -14.745 1.00 95.88 105 MET A CA 1
ATOM 786 C C . MET A 1 105 ? -0.492 17.202 -15.708 1.00 95.88 105 MET A C 1
ATOM 788 O O . MET A 1 105 ? -1.334 18.004 -15.306 1.00 95.88 105 MET A O 1
ATOM 792 N N . GLU A 1 106 ? -0.415 16.817 -16.978 1.00 94.75 106 GLU A N 1
ATOM 793 C CA . GLU A 1 106 ? -1.355 17.237 -18.012 1.00 94.75 106 GLU A CA 1
ATOM 794 C C . GLU A 1 106 ? -2.390 16.137 -18.274 1.00 94.75 106 GLU A C 1
ATOM 796 O O . GLU A 1 106 ? -2.129 14.947 -18.086 1.00 94.75 106 GLU A O 1
ATOM 801 N N . GLY A 1 107 ? -3.594 16.551 -18.670 1.00 89.94 107 GLY A N 1
ATOM 802 C CA . GLY A 1 107 ? -4.702 15.639 -18.925 1.00 89.94 107 GLY A CA 1
ATOM 803 C C . GLY A 1 107 ? -4.538 14.792 -20.201 1.00 89.94 107 GLY A C 1
ATOM 804 O O . GLY A 1 107 ? -3.608 14.996 -20.980 1.00 89.94 107 GLY A O 1
ATOM 805 N N . PRO A 1 108 ? -5.488 13.876 -20.458 1.00 92.69 108 PRO A N 1
ATOM 806 C CA . PRO A 1 108 ? -6.755 13.723 -19.740 1.00 92.69 108 PRO A CA 1
ATOM 807 C C . PRO A 1 108 ? -6.592 13.113 -18.338 1.00 92.69 108 PRO A C 1
ATOM 809 O O . PRO A 1 108 ? -5.762 12.235 -18.118 1.00 92.69 108 PRO A O 1
ATOM 812 N N . PHE A 1 109 ? -7.401 13.585 -17.383 1.00 94.38 109 PHE A N 1
ATOM 813 C CA . PHE A 1 109 ? -7.527 12.961 -16.064 1.00 94.38 109 PHE A CA 1
ATOM 814 C C . PHE A 1 109 ? -8.707 11.993 -16.086 1.00 94.38 109 PHE A C 1
ATOM 816 O O . PHE A 1 109 ? -9.841 12.405 -16.330 1.00 94.38 109 PHE A O 1
ATOM 823 N N . GLU A 1 110 ? -8.432 10.720 -15.828 1.00 95.69 110 GLU A N 1
ATOM 824 C CA . GLU A 1 110 ? -9.405 9.632 -15.921 1.00 95.69 110 GLU A CA 1
ATOM 825 C C . GLU A 1 110 ? -9.456 8.846 -14.610 1.00 95.69 110 GLU A C 1
ATOM 827 O O . GLU A 1 110 ? -8.500 8.845 -13.829 1.00 95.69 110 GLU A O 1
ATOM 832 N N . GLU A 1 111 ? -10.571 8.163 -14.362 1.00 97.81 111 GLU A N 1
ATOM 833 C CA . GLU A 1 111 ? -10.650 7.182 -13.283 1.00 97.81 111 GLU A CA 1
ATOM 834 C C . GLU A 1 111 ? -9.775 5.973 -13.633 1.00 97.81 111 GLU A C 1
ATOM 836 O O . GLU A 1 111 ? -9.839 5.433 -14.736 1.00 97.81 111 GLU A O 1
ATOM 841 N N . ARG A 1 112 ? -8.916 5.561 -12.698 1.00 97.44 112 ARG A N 1
ATOM 842 C CA . ARG A 1 112 ? -7.892 4.526 -12.926 1.00 97.44 112 ARG A CA 1
ATOM 843 C C . ARG A 1 112 ? -7.899 3.416 -11.889 1.00 97.44 112 ARG A C 1
ATOM 845 O O . ARG A 1 112 ? -7.151 2.450 -12.038 1.00 97.44 112 ARG A O 1
ATOM 852 N N . ILE A 1 113 ? -8.732 3.529 -10.855 1.00 97.88 113 ILE A N 1
ATOM 853 C CA . ILE A 1 113 ? -8.805 2.534 -9.784 1.00 97.88 113 ILE A CA 1
ATOM 854 C C . ILE A 1 113 ? -9.152 1.132 -10.307 1.00 97.88 113 ILE A C 1
ATOM 856 O O . ILE A 1 113 ? -8.545 0.160 -9.862 1.00 97.88 113 ILE A O 1
ATOM 860 N N . ASP A 1 114 ? -10.031 1.044 -11.307 1.00 97.00 114 ASP A N 1
ATOM 861 C CA . ASP A 1 114 ? -10.459 -0.225 -11.910 1.00 97.00 114 ASP A CA 1
ATOM 862 C C . ASP A 1 114 ? -9.551 -0.697 -13.055 1.00 97.00 114 ASP A C 1
ATOM 864 O O . ASP A 1 114 ? -9.688 -1.821 -13.538 1.00 97.00 114 ASP A O 1
ATOM 868 N N . VAL A 1 115 ? -8.590 0.130 -13.482 1.00 97.56 115 VAL A N 1
ATOM 869 C CA . VAL A 1 115 ? -7.580 -0.277 -14.463 1.00 97.56 115 VAL A CA 1
ATOM 870 C C . VAL A 1 115 ? -6.535 -1.134 -13.741 1.00 97.56 115 VAL A C 1
ATOM 872 O O . VAL A 1 115 ? -5.856 -0.622 -12.839 1.00 97.56 115 VAL A O 1
ATOM 875 N N . PRO A 1 116 ? -6.373 -2.423 -14.089 1.00 96.38 116 PRO A N 1
ATOM 876 C CA . PRO A 1 116 ? -5.409 -3.281 -13.415 1.00 96.38 116 PRO A CA 1
ATOM 877 C C . PRO A 1 116 ? -3.974 -2.830 -13.708 1.00 96.38 116 PRO A C 1
ATOM 879 O O . PRO A 1 116 ? -3.685 -2.236 -14.746 1.00 96.38 116 PRO A O 1
ATOM 882 N N . VAL A 1 117 ? -3.062 -3.136 -12.783 1.00 98.06 117 VAL A N 1
ATOM 883 C CA . VAL A 1 117 ? -1.627 -3.133 -13.101 1.00 98.06 117 VAL A CA 1
ATOM 884 C C . VAL A 1 117 ? -1.379 -4.222 -14.145 1.00 9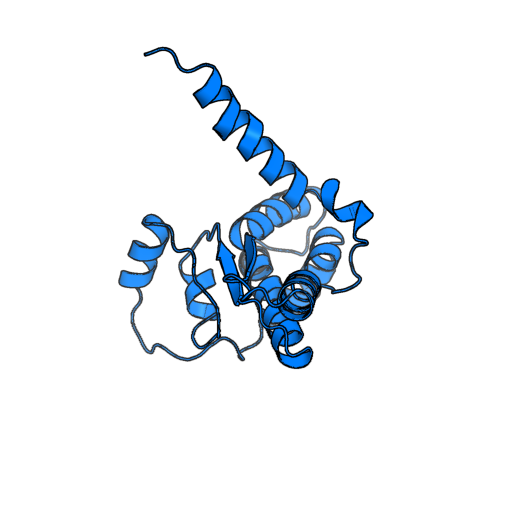8.06 117 VAL A C 1
ATOM 886 O O . VAL A 1 117 ? -2.044 -5.257 -14.108 1.00 98.06 117 VAL A O 1
ATOM 889 N N . ASP A 1 118 ? -0.451 -3.972 -15.069 1.00 98.25 118 ASP A N 1
ATOM 890 C CA . ASP A 1 118 ? -0.094 -4.904 -16.140 1.00 98.25 118 ASP A CA 1
ATOM 891 C C . ASP A 1 118 ? 0.119 -6.333 -15.586 1.00 98.25 118 ASP A C 1
ATOM 893 O O . ASP A 1 118 ? 0.964 -6.521 -14.701 1.00 98.25 118 ASP A O 1
ATOM 897 N N . PRO A 1 119 ? -0.637 -7.338 -16.069 1.00 98.25 119 PRO A N 1
ATOM 898 C CA . PRO A 1 119 ? -0.507 -8.715 -15.611 1.00 98.25 119 PRO A CA 1
ATOM 899 C C . PRO A 1 119 ? 0.918 -9.262 -15.709 1.00 98.25 119 PRO A C 1
ATOM 901 O O . PRO A 1 119 ? 1.344 -9.966 -14.798 1.00 98.25 119 PRO A O 1
ATOM 904 N N . GLU A 1 120 ? 1.691 -8.896 -16.735 1.00 98.31 120 GLU A N 1
ATOM 905 C CA . GLU A 1 120 ? 3.071 -9.372 -16.867 1.00 98.31 120 GLU A CA 1
ATOM 906 C C . GLU A 1 120 ? 3.990 -8.769 -15.791 1.00 98.31 120 GLU A C 1
ATOM 908 O O . GLU A 1 120 ? 4.927 -9.421 -15.324 1.00 98.31 120 GLU A O 1
ATOM 913 N N . VAL A 1 121 ? 3.725 -7.525 -15.367 1.00 98.44 121 VAL A N 1
ATOM 914 C CA . VAL A 1 121 ? 4.416 -6.900 -14.224 1.00 98.44 121 VAL A CA 1
ATOM 915 C C . VAL A 1 121 ? 4.082 -7.657 -12.943 1.00 98.44 121 VAL A C 1
ATOM 917 O O . VAL A 1 121 ? 4.981 -7.966 -12.161 1.00 98.44 121 VAL A O 1
ATOM 920 N N . ILE A 1 122 ? 2.807 -8.003 -12.740 1.00 98.56 122 ILE A N 1
ATOM 921 C CA . ILE A 1 122 ? 2.381 -8.799 -11.584 1.00 98.56 122 ILE A CA 1
ATOM 922 C C . ILE A 1 122 ? 3.051 -10.171 -11.598 1.00 98.56 122 ILE A C 1
ATOM 924 O O . ILE A 1 122 ? 3.598 -10.570 -10.577 1.00 98.56 122 ILE A O 1
ATOM 928 N N . GLU A 1 123 ? 3.080 -10.871 -12.731 1.00 98.31 123 GLU A N 1
ATOM 929 C CA . GLU A 1 123 ? 3.743 -12.173 -12.858 1.00 98.31 123 GLU A CA 1
ATOM 930 C C . GLU A 1 123 ? 5.224 -12.102 -12.472 1.00 98.31 123 GLU A C 1
ATOM 932 O O . GLU A 1 123 ? 5.693 -12.925 -11.682 1.00 98.31 123 GLU A O 1
ATOM 937 N N . ARG A 1 124 ? 5.953 -11.085 -12.954 1.00 98.31 124 ARG A N 1
ATOM 938 C CA . ARG A 1 124 ? 7.356 -10.870 -12.567 1.00 98.31 124 ARG A CA 1
ATOM 939 C C . ARG A 1 124 ? 7.497 -10.579 -11.076 1.00 98.31 124 ARG A C 1
ATOM 941 O O . ARG A 1 124 ? 8.327 -11.208 -10.424 1.00 98.31 124 ARG A O 1
ATOM 948 N N . LEU A 1 125 ? 6.685 -9.684 -10.513 1.00 98.31 125 LEU A N 1
ATOM 949 C CA . LEU A 1 125 ? 6.724 -9.362 -9.081 1.00 98.31 125 LEU A CA 1
ATOM 950 C C . LEU A 1 125 ? 6.373 -10.574 -8.204 1.00 98.31 125 LEU A C 1
ATOM 952 O O . LEU A 1 125 ? 6.988 -10.770 -7.159 1.00 98.31 125 LEU A O 1
ATOM 956 N N . MET A 1 126 ? 5.445 -11.431 -8.637 1.00 97.94 126 MET A N 1
ATOM 957 C CA . MET A 1 126 ? 5.049 -12.652 -7.922 1.00 97.94 126 MET A CA 1
ATOM 958 C C . MET A 1 126 ? 6.172 -13.694 -7.825 1.00 97.94 126 MET A C 1
ATOM 960 O O . MET A 1 126 ? 6.088 -14.594 -6.991 1.00 97.94 126 MET A O 1
ATOM 964 N N . THR A 1 127 ? 7.256 -13.557 -8.598 1.00 97.31 127 THR A N 1
ATOM 965 C CA . THR A 1 127 ? 8.472 -14.363 -8.393 1.00 97.31 127 THR A CA 1
ATOM 966 C C . THR A 1 127 ? 9.202 -14.023 -7.090 1.00 97.31 127 THR A C 1
ATOM 968 O O . THR A 1 127 ? 9.992 -14.833 -6.608 1.00 97.31 127 THR A O 1
ATOM 971 N N . MET A 1 128 ? 8.928 -12.859 -6.488 1.00 97.50 128 MET A N 1
ATOM 972 C CA . MET A 1 128 ? 9.530 -12.419 -5.232 1.00 97.50 128 MET A CA 1
ATOM 973 C C . MET A 1 128 ? 8.653 -12.824 -4.037 1.00 97.50 128 MET A C 1
ATOM 975 O O . MET A 1 128 ? 7.566 -12.263 -3.865 1.00 97.50 128 MET A O 1
ATOM 979 N N . PRO A 1 129 ? 9.123 -13.702 -3.127 1.00 96.62 129 PRO A N 1
ATOM 980 C CA . PRO A 1 129 ? 8.342 -14.105 -1.954 1.00 96.62 129 PRO A CA 1
ATOM 981 C C . PRO A 1 129 ? 7.891 -12.926 -1.080 1.00 96.62 129 PRO A C 1
ATOM 983 O O . PRO A 1 129 ? 6.791 -12.938 -0.531 1.00 96.62 129 PRO A O 1
ATOM 986 N N . GLU A 1 130 ? 8.714 -11.879 -0.977 1.00 97.19 130 GLU A N 1
ATOM 987 C CA . GLU A 1 130 ? 8.376 -10.671 -0.215 1.00 97.19 130 GLU A CA 1
ATOM 988 C C . GLU A 1 130 ? 7.253 -9.845 -0.858 1.00 97.19 130 GLU A C 1
ATOM 990 O O . GLU A 1 130 ? 6.486 -9.206 -0.137 1.00 97.19 130 GLU A O 1
ATOM 995 N N . PHE A 1 131 ? 7.097 -9.885 -2.186 1.00 98.06 131 PHE A N 1
ATOM 996 C CA . PHE A 1 131 ? 5.943 -9.271 -2.844 1.00 98.06 131 PHE A CA 1
ATOM 997 C C . PHE A 1 131 ? 4.679 -10.101 -2.620 1.00 98.06 131 PHE A C 1
ATOM 999 O O . PHE A 1 131 ? 3.651 -9.531 -2.263 1.00 98.06 131 PHE A O 1
ATOM 1006 N N . VAL A 1 132 ? 4.759 -11.434 -2.732 1.00 98.00 132 VAL A N 1
ATOM 1007 C CA . VAL A 1 132 ? 3.621 -12.335 -2.459 1.00 98.00 132 VAL A CA 1
ATOM 1008 C C . VAL A 1 132 ? 3.054 -12.078 -1.062 1.00 98.00 132 VAL A C 1
ATOM 1010 O O . VAL A 1 132 ? 1.849 -11.892 -0.913 1.00 98.00 132 VAL A O 1
ATOM 1013 N N . LYS A 1 133 ? 3.923 -11.962 -0.050 1.00 97.50 133 LYS A N 1
ATOM 1014 C CA . 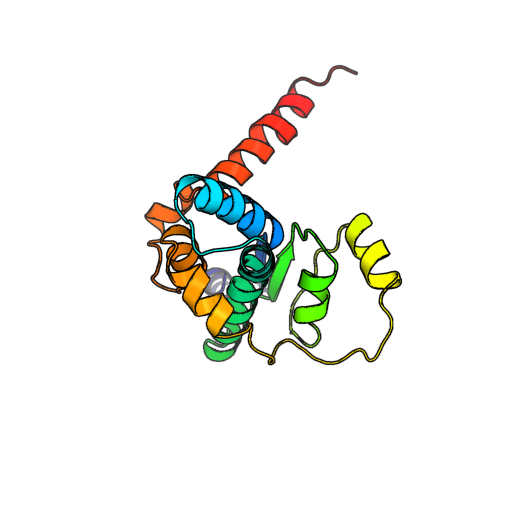LYS A 1 133 ? 3.535 -11.616 1.328 1.00 97.50 133 LYS A CA 1
ATOM 1015 C C . LYS A 1 133 ? 2.754 -10.303 1.440 1.00 97.50 133 LYS A C 1
ATOM 1017 O O . LYS A 1 133 ? 1.885 -10.185 2.299 1.00 97.50 133 LYS A O 1
ATOM 1022 N N . ALA A 1 134 ? 3.093 -9.307 0.623 1.00 97.19 134 ALA A N 1
ATOM 1023 C CA . ALA A 1 134 ? 2.467 -7.987 0.649 1.00 97.19 134 ALA A CA 1
ATOM 1024 C C . ALA A 1 134 ? 1.218 -7.879 -0.242 1.00 97.19 134 ALA A C 1
ATOM 1026 O O . ALA A 1 134 ? 0.388 -6.996 -0.023 1.00 97.19 134 ALA A O 1
ATOM 1027 N N . TYR A 1 135 ? 1.107 -8.735 -1.258 1.00 98.25 135 TYR A N 1
ATOM 1028 C CA . TYR A 1 135 ? 0.072 -8.679 -2.287 1.00 98.25 135 TYR A CA 1
ATOM 1029 C C . TYR A 1 135 ? -1.082 -9.651 -2.018 1.00 98.25 135 TYR A C 1
ATOM 1031 O O . TYR A 1 135 ? -2.247 -9.288 -2.197 1.00 98.25 135 TYR A O 1
ATOM 1039 N N . GLU A 1 136 ? -0.784 -10.871 -1.567 1.00 97.44 136 GLU A N 1
ATOM 1040 C CA . GLU A 1 136 ? -1.790 -11.907 -1.331 1.00 97.44 136 GLU A CA 1
ATOM 1041 C C . GLU A 1 136 ? -2.432 -11.790 0.065 1.00 97.44 136 GLU A C 1
ATOM 1043 O O . GLU A 1 136 ? -1.718 -11.609 1.054 1.00 97.44 136 GLU A O 1
ATOM 1048 N N . PRO A 1 137 ? -3.769 -11.928 0.200 1.00 94.31 137 PRO A N 1
ATOM 1049 C CA . PRO A 1 137 ? -4.459 -11.783 1.489 1.00 94.31 137 PRO A CA 1
ATOM 1050 C C . PRO A 1 137 ? -4.011 -12.777 2.566 1.00 94.31 137 PRO A C 1
ATOM 1052 O O . PRO A 1 137 ? -4.132 -12.492 3.757 1.00 94.31 137 PRO A O 1
ATOM 1055 N N . ASP A 1 138 ? -3.553 -13.951 2.144 1.00 95.31 138 ASP A N 1
ATOM 1056 C CA . ASP A 1 138 ? -3.034 -15.050 2.955 1.00 95.31 138 ASP A CA 1
ATOM 1057 C C . ASP A 1 138 ? -1.526 -15.265 2.757 1.00 95.31 138 ASP A C 1
ATOM 1059 O O . ASP A 1 138 ? -0.961 -16.214 3.301 1.00 95.31 138 ASP A O 1
ATOM 1063 N N . GLY A 1 139 ? -0.853 -14.356 2.041 1.00 95.75 139 GLY A N 1
ATOM 1064 C CA . GLY A 1 139 ? 0.587 -14.418 1.798 1.00 95.75 139 GLY A CA 1
ATOM 1065 C C . GLY A 1 139 ? 1.429 -14.272 3.068 1.00 95.75 139 GLY A C 1
ATOM 1066 O O . GLY A 1 139 ? 2.614 -14.596 3.055 1.00 95.75 139 GLY A O 1
ATOM 1067 N N . MET A 1 140 ? 0.835 -13.793 4.164 1.00 96.38 140 MET A N 1
ATOM 1068 C CA . MET A 1 140 ? 1.500 -13.591 5.445 1.00 96.38 140 MET A CA 1
ATOM 1069 C C . MET A 1 140 ? 0.519 -13.786 6.604 1.00 96.38 140 MET A C 1
ATOM 1071 O O . MET A 1 140 ? -0.588 -13.239 6.609 1.00 96.38 140 MET A O 1
ATOM 1075 N N . LYS A 1 141 ? 0.936 -14.527 7.630 1.00 96.19 141 LYS A N 1
ATOM 1076 C CA . LYS A 1 141 ? 0.177 -14.656 8.875 1.00 96.19 141 LYS A CA 1
ATOM 1077 C C . LYS A 1 141 ? 0.288 -13.380 9.716 1.00 96.19 141 LYS A C 1
ATOM 1079 O O . LYS A 1 141 ? 1.320 -12.708 9.683 1.00 96.19 141 LYS A O 1
ATOM 1084 N N . PRO A 1 142 ? -0.719 -13.057 10.548 1.00 93.75 142 PRO A N 1
ATOM 1085 C CA . PRO A 1 142 ? -0.669 -11.877 11.411 1.00 93.75 142 PRO A CA 1
ATOM 1086 C C . PRO A 1 142 ? 0.580 -11.803 12.301 1.00 93.75 142 PRO A C 1
ATOM 1088 O O . PRO A 1 142 ? 1.089 -10.711 12.546 1.00 93.75 142 PRO A O 1
ATOM 1091 N N . GLU A 1 143 ? 1.089 -12.944 12.769 1.00 95.19 143 GLU A N 1
ATOM 1092 C CA . GLU A 1 143 ? 2.260 -13.006 13.652 1.00 95.19 143 GLU A CA 1
ATOM 1093 C C . GLU A 1 143 ? 3.572 -12.689 12.915 1.00 95.19 143 GLU A C 1
ATOM 1095 O O . GLU A 1 143 ? 4.526 -12.213 13.526 1.00 95.19 143 GLU A O 1
ATOM 1100 N N . GLU A 1 144 ? 3.614 -12.899 11.598 1.00 94.94 144 GLU A N 1
ATOM 1101 C CA . GLU A 1 144 ? 4.787 -12.646 10.751 1.00 94.94 144 GLU A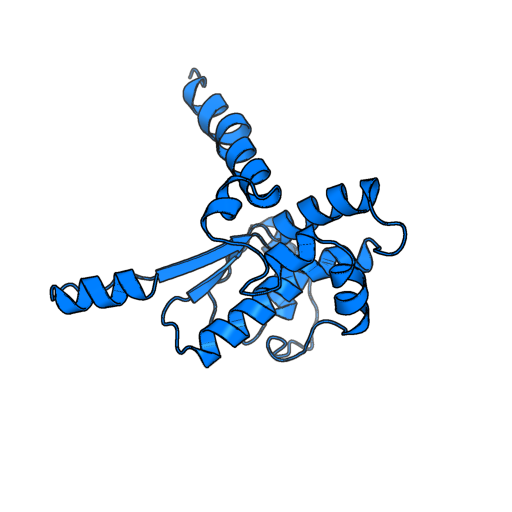 CA 1
ATOM 1102 C C . GLU A 1 144 ? 4.916 -11.159 10.382 1.00 94.94 144 GLU A C 1
ATOM 1104 O O . GLU A 1 144 ? 6.001 -10.695 10.019 1.00 94.94 144 GLU A O 1
ATOM 1109 N N . PHE A 1 145 ? 3.837 -10.382 10.539 1.00 93.50 145 PHE A N 1
ATOM 1110 C CA . PHE A 1 145 ? 3.776 -8.973 10.145 1.00 93.50 145 PHE A CA 1
ATOM 1111 C C . PHE A 1 145 ? 4.825 -8.102 10.828 1.00 93.50 145 PHE A C 1
ATOM 1113 O O . PHE A 1 145 ? 5.400 -7.217 10.192 1.00 93.50 145 PHE A O 1
ATOM 1120 N N . ILE A 1 146 ? 5.102 -8.353 12.111 1.00 92.69 146 ILE A N 1
ATOM 1121 C CA . ILE A 1 146 ? 6.096 -7.572 12.853 1.00 92.69 146 ILE A CA 1
ATOM 1122 C C . ILE A 1 146 ? 7.516 -7.831 12.344 1.00 92.69 146 ILE A C 1
ATOM 1124 O O . ILE A 1 146 ? 8.357 -6.946 12.413 1.00 92.69 146 ILE A O 1
ATOM 1128 N N . THR A 1 147 ? 7.769 -9.019 11.793 1.00 92.94 147 THR A N 1
ATOM 1129 C CA . THR A 1 147 ? 9.069 -9.407 11.236 1.00 92.94 147 THR A CA 1
ATOM 1130 C C . THR A 1 147 ? 9.206 -9.126 9.742 1.00 92.94 147 THR A C 1
ATOM 1132 O O . THR A 1 147 ? 10.302 -9.255 9.201 1.00 92.94 147 THR A O 1
ATOM 1135 N N . PHE A 1 148 ? 8.124 -8.726 9.069 1.00 96.25 148 PHE A N 1
ATOM 1136 C CA . PHE A 1 148 ? 8.156 -8.377 7.653 1.00 96.25 148 PHE A CA 1
ATOM 1137 C C . PHE A 1 148 ? 9.107 -7.201 7.405 1.00 96.25 148 PHE A C 1
ATOM 1139 O O . PHE A 1 148 ? 9.067 -6.192 8.117 1.00 96.25 148 PHE A O 1
ATOM 1146 N N . GLY A 1 149 ? 9.969 -7.310 6.389 1.00 95.19 149 GLY A N 1
ATOM 1147 C CA . GLY A 1 149 ? 11.078 -6.373 6.204 1.00 95.19 149 GLY A CA 1
ATOM 1148 C C . GLY A 1 149 ? 10.626 -4.923 6.026 1.00 95.19 149 GLY A C 1
ATOM 1149 O O . GLY A 1 149 ? 11.179 -4.030 6.667 1.00 95.19 149 GLY A O 1
ATOM 1150 N N . SER A 1 150 ? 9.558 -4.672 5.261 1.00 94.88 150 SER A N 1
ATOM 1151 C CA . SER A 1 150 ? 8.996 -3.318 5.120 1.00 94.88 150 SER A CA 1
ATOM 1152 C C . SER A 1 150 ? 8.471 -2.746 6.449 1.00 94.88 150 SER A C 1
ATOM 1154 O O . SER A 1 150 ? 8.608 -1.543 6.707 1.00 94.88 150 SER A O 1
ATOM 1156 N N . THR A 1 151 ? 7.888 -3.590 7.311 1.00 94.81 151 THR A N 1
ATOM 1157 C CA . THR A 1 151 ? 7.429 -3.194 8.654 1.00 94.81 151 THR A CA 1
ATOM 1158 C C . THR A 1 151 ? 8.621 -2.823 9.528 1.00 94.81 151 THR A C 1
ATOM 1160 O O . THR A 1 151 ? 8.662 -1.716 10.067 1.00 94.81 151 THR A O 1
ATOM 1163 N N . ASN A 1 152 ? 9.626 -3.699 9.595 1.00 94.81 152 ASN A N 1
ATOM 1164 C CA . ASN A 1 152 ? 10.847 -3.482 10.369 1.00 94.81 152 ASN A CA 1
ATOM 1165 C C . ASN A 1 152 ? 11.585 -2.210 9.950 1.00 94.81 152 ASN A C 1
ATOM 1167 O O . ASN A 1 152 ? 11.877 -1.372 10.798 1.00 94.81 152 ASN A O 1
ATOM 1171 N N . ARG A 1 153 ? 11.811 -2.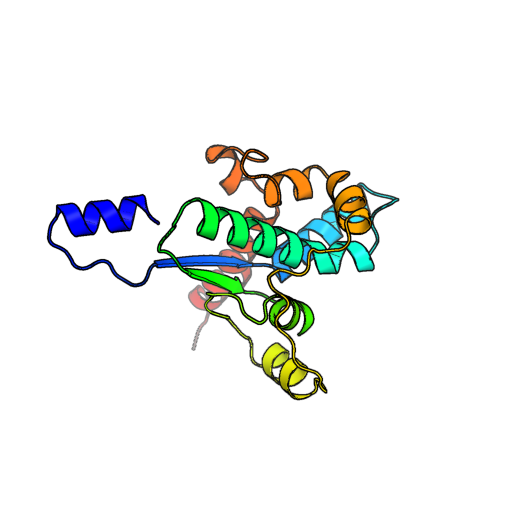008 8.645 1.00 94.56 153 ARG A N 1
ATOM 1172 C CA . ARG A 1 153 ? 12.448 -0.786 8.124 1.00 94.56 153 ARG A CA 1
ATOM 1173 C C . ARG A 1 153 ? 11.693 0.472 8.526 1.00 94.56 153 ARG A C 1
ATOM 1175 O O . ARG A 1 153 ? 12.293 1.501 8.826 1.00 94.56 153 ARG A O 1
ATOM 1182 N N . THR A 1 154 ? 10.365 0.408 8.521 1.00 92.62 154 THR A N 1
ATOM 1183 C CA . THR A 1 154 ? 9.556 1.561 8.897 1.00 92.62 154 THR A CA 1
ATOM 1184 C C . THR A 1 154 ? 9.650 1.852 10.388 1.00 92.62 154 THR A C 1
ATOM 1186 O O . THR A 1 154 ? 9.868 3.007 10.753 1.00 92.62 154 THR A O 1
ATOM 1189 N N . LEU A 1 155 ? 9.532 0.829 11.236 1.00 93.69 155 LEU A N 1
ATOM 1190 C CA . LEU A 1 155 ? 9.688 0.970 12.683 1.00 93.69 155 LEU A CA 1
ATOM 1191 C C . LEU A 1 155 ? 11.077 1.503 13.050 1.00 93.69 155 LEU A C 1
ATOM 1193 O O . LEU A 1 155 ? 11.170 2.446 13.834 1.00 93.69 155 LEU A O 1
ATOM 1197 N N . ASP A 1 156 ? 12.126 0.965 12.428 1.00 94.88 156 ASP A N 1
ATOM 1198 C CA . ASP A 1 156 ? 13.503 1.419 12.607 1.00 94.88 156 ASP A CA 1
ATOM 1199 C C . ASP A 1 156 ? 13.649 2.913 12.295 1.00 94.88 156 ASP A C 1
ATOM 1201 O O . ASP A 1 156 ? 14.125 3.673 13.134 1.00 94.88 156 ASP A O 1
ATOM 1205 N N . GLN A 1 157 ? 13.130 3.379 11.155 1.00 93.00 157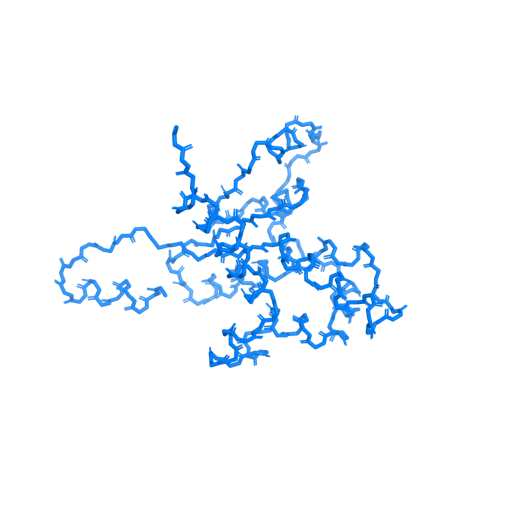 GLN A N 1
ATOM 1206 C CA . GLN A 1 157 ? 13.167 4.802 10.808 1.00 93.00 157 GLN A CA 1
ATOM 1207 C C . GLN A 1 157 ? 12.382 5.680 11.789 1.00 93.00 157 GLN A C 1
ATOM 1209 O O . GLN A 1 157 ? 12.841 6.769 12.136 1.00 93.00 157 GLN A O 1
ATOM 1214 N N . PHE A 1 158 ? 11.213 5.237 12.262 1.00 93.75 158 PHE A N 1
ATOM 1215 C CA . PHE A 1 158 ? 10.463 5.991 13.271 1.00 93.75 158 PHE A CA 1
ATOM 1216 C C . PHE A 1 158 ? 11.261 6.143 14.567 1.00 93.75 158 PHE A C 1
ATOM 1218 O O . PHE A 1 158 ? 11.277 7.226 15.149 1.00 93.75 158 PHE A O 1
ATOM 1225 N N . VAL A 1 159 ? 11.935 5.084 15.012 1.00 96.00 159 VAL A N 1
ATOM 1226 C CA . VAL A 1 159 ? 12.724 5.099 16.247 1.00 96.00 159 VAL A CA 1
ATOM 1227 C C . VAL A 1 159 ? 14.022 5.879 16.055 1.00 96.00 159 VAL A C 1
ATOM 1229 O O . VAL A 1 159 ? 14.254 6.870 16.743 1.00 96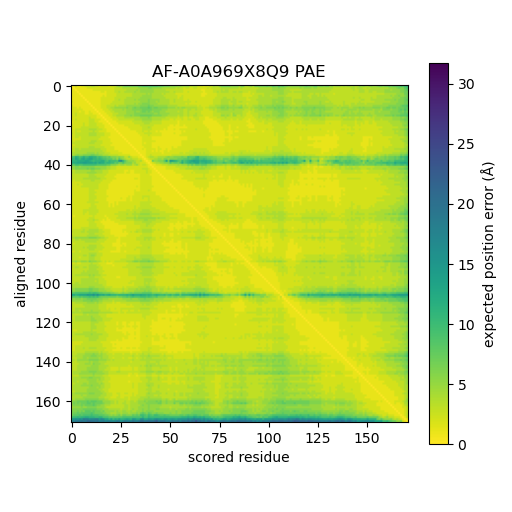.00 159 VAL A O 1
ATOM 1232 N N . ASN A 1 160 ? 14.854 5.470 15.103 1.00 96.62 160 ASN A N 1
ATOM 1233 C CA . ASN A 1 160 ? 16.226 5.946 14.967 1.00 96.62 160 ASN A CA 1
ATOM 1234 C C . ASN A 1 160 ? 16.343 7.277 14.226 1.00 96.62 160 ASN A C 1
ATOM 1236 O O . ASN A 1 160 ? 17.240 8.058 14.534 1.00 96.62 160 ASN A O 1
ATOM 1240 N N . SER A 1 161 ? 15.440 7.571 13.290 1.00 94.81 161 SER A N 1
ATOM 1241 C CA . SER A 1 161 ? 15.440 8.840 12.547 1.00 94.81 161 SER A CA 1
ATOM 1242 C C . SER A 1 161 ? 14.383 9.833 13.040 1.00 94.81 161 SER A C 1
ATOM 1244 O O . SER A 1 161 ? 14.489 11.018 12.739 1.00 94.81 161 SER A O 1
ATOM 1246 N N . GLY A 1 162 ? 13.372 9.374 13.783 1.00 94.31 162 GLY A N 1
ATOM 1247 C CA . GLY A 1 162 ? 12.315 10.219 14.343 1.00 94.31 162 GLY A CA 1
ATOM 1248 C C . GLY A 1 162 ? 12.506 10.490 15.833 1.00 94.31 162 GLY A C 1
ATOM 1249 O O . GLY A 1 162 ? 12.915 11.578 16.235 1.00 94.31 162 GLY A O 1
ATOM 1250 N N . TRP A 1 163 ? 12.200 9.495 16.665 1.00 95.62 163 TRP A N 1
ATOM 1251 C CA . TRP A 1 163 ? 12.120 9.663 18.117 1.00 95.62 163 TRP A CA 1
ATOM 1252 C C . TRP A 1 163 ? 13.471 9.903 18.788 1.00 95.62 163 TRP A C 1
ATOM 1254 O O . TRP A 1 163 ? 13.572 10.808 19.612 1.00 95.62 163 TRP A O 1
ATOM 1264 N N . ASN A 1 164 ? 14.510 9.144 18.436 1.00 96.31 164 ASN A N 1
ATOM 1265 C CA . ASN A 1 164 ? 15.825 9.265 19.066 1.00 96.31 164 ASN A CA 1
ATOM 1266 C C . ASN A 1 164 ? 16.444 10.660 18.867 1.00 96.31 164 ASN A C 1
ATOM 1268 O O . ASN A 1 164 ? 16.899 11.238 19.855 1.00 96.31 164 ASN A O 1
ATOM 1272 N N . PRO A 1 165 ? 16.439 11.261 17.660 1.00 95.56 165 PRO A N 1
ATOM 1273 C CA . PRO A 1 165 ? 16.905 12.633 17.484 1.00 95.56 165 PRO A CA 1
ATOM 1274 C C . PRO A 1 165 ? 16.100 13.649 18.298 1.00 95.56 165 PRO A C 1
ATOM 1276 O O . PRO A 1 165 ? 16.696 14.521 18.921 1.00 95.56 165 PRO A O 1
ATOM 1279 N N . LEU A 1 166 ? 14.767 13.519 18.340 1.00 94.81 166 LEU A N 1
ATOM 1280 C CA . LEU A 1 166 ? 13.900 14.422 19.107 1.00 94.81 166 LEU A CA 1
ATOM 1281 C C . LEU A 1 166 ? 14.150 14.320 20.615 1.00 94.81 166 LEU A C 1
ATOM 1283 O O . LEU A 1 166 ? 14.278 15.340 21.284 1.00 94.81 166 LEU A O 1
ATOM 1287 N N . ALA A 1 167 ? 14.261 13.102 21.146 1.00 94.56 167 ALA A N 1
ATOM 1288 C CA . ALA A 1 167 ? 14.520 12.863 22.564 1.00 94.56 167 ALA A CA 1
ATOM 1289 C C . ALA A 1 167 ? 15.892 13.393 23.009 1.00 94.56 167 ALA A C 1
ATOM 1291 O O . ALA A 1 167 ? 16.058 13.795 24.158 1.00 94.56 167 ALA A O 1
ATOM 1292 N N . ASN A 1 168 ? 16.868 13.407 22.097 1.00 94.00 168 ASN A N 1
ATOM 1293 C CA . ASN A 1 168 ? 18.219 13.902 22.354 1.00 94.00 168 ASN A CA 1
ATOM 1294 C C . ASN A 1 168 ? 18.423 15.368 21.937 1.00 94.00 168 ASN A C 1
ATOM 1296 O O . ASN A 1 168 ? 19.526 15.897 22.102 1.00 94.00 168 ASN A O 1
ATOM 1300 N N . HIS A 1 169 ? 17.397 16.033 21.398 1.00 92.44 169 HIS A N 1
ATOM 1301 C CA . HIS A 1 169 ? 17.500 17.423 20.980 1.00 92.44 169 HIS A CA 1
ATOM 1302 C C . HIS A 1 169 ? 17.634 18.332 22.207 1.00 92.44 169 HIS A C 1
ATOM 1304 O O . HIS A 1 169 ? 16.792 18.317 23.105 1.00 92.44 169 HIS A O 1
ATOM 1310 N N . LYS A 1 170 ? 18.704 19.131 22.249 1.00 86.75 170 LYS A N 1
ATOM 1311 C CA . LYS A 1 170 ? 18.903 20.179 23.255 1.00 86.75 170 LYS A CA 1
ATOM 1312 C C . LYS A 1 170 ? 18.685 21.535 22.586 1.00 86.75 170 LYS A C 1
ATOM 1314 O O . LYS A 1 170 ? 19.297 21.783 21.550 1.00 86.75 170 LYS A O 1
ATOM 1319 N N . PHE A 1 171 ? 17.799 22.341 23.173 1.00 76.44 171 PHE A N 1
ATOM 1320 C CA . PHE A 1 171 ? 17.515 23.721 22.767 1.00 76.44 171 PHE A CA 1
ATOM 1321 C C . PHE A 1 171 ? 18.701 24.653 23.024 1.00 76.44 171 PHE A C 1
ATOM 1323 O O . PHE A 1 171 ? 19.441 24.399 24.006 1.00 76.44 171 PHE A O 1
#

Solvent-accessible surface area (backbone atoms only — not comparable to full-atom values): 9813 Å² total; per-residue (Å²): 107,63,71,56,41,53,52,27,50,77,70,75,37,83,59,73,93,47,73,48,76,44,47,25,33,47,44,20,55,40,50,47,60,50,32,78,78,74,44,95,79,60,46,72,84,40,34,75,42,46,21,49,45,31,49,47,51,49,49,52,52,34,62,77,68,65,53,80,54,31,45,23,53,26,62,63,82,50,37,64,63,56,53,50,40,25,82,51,88,55,49,80,56,75,52,72,73,40,50,52,51,48,71,70,61,75,74,87,86,62,75,22,46,87,57,76,73,58,65,69,44,49,57,48,46,57,72,35,69,74,46,34,35,66,54,42,93,78,48,50,56,82,82,50,50,71,73,33,65,56,48,41,55,49,54,48,43,48,45,67,70,42,49,49,53,59,75,68,60,77,134

Foldseek 3Di:
DQVQCVVCVVVVHHDDAAEDEQALVLQLVQVVVVCVVPHPQADNVLSLCLSLQLVLLVQVVCVVVVPPHAYEHHNHPELCSVQLQAPGRHDYDADPVRVVRVVPDDDDRDHRSPPHDPVVSVVSQVVRLLSQCRRPPVSDDPVCQCVRPSNVVVVCCCVVVNVVCVVPDDD

Nearest PDB structures (foldseek):
  4e0c-assembly1_A  TM=5.730E-01  e=3.763E-03  Francisella tularensis subsp. tularensis SCHU S4
  1i2r-assembly1_B  TM=5.084E-01  e=1.276E-03  Escherichia coli
  3te9-assembly1_A  TM=5.621E-01  e=4.785E-03  Francisella tularensis subsp. tularensis
  3te9-assembly2_B  TM=5.344E-01  e=2.786E-03  Francisella tularensis subsp. tularensis
  3upb-assembly1_B  TM=5.367E-01  e=4.243E-03  Francisella tularensis subsp. tularensis

Sequence (171 aa):
LQRGIERARAAGIKPGLAVSVLMVGRLDDYLRDVASDTSDIVRESDIICAGTAAIKRSYQIFQDRGYEAYLMPAGCRGAYHIADLAGARMIMSIAPKIAVLLAEMEGPFEERIDVPVDPEVIERLMTMPEFVKAYEPDGMKPEEFITFGSTNRTLDQFVNSGWNPLANHKF

pLDDT: mean 96.22, std 2.66, range [76.44, 98.69]